Protein AF-A0A1F8NJ86-F1 (afdb_monomer_lite)

Sequence (143 aa):
MQDDPVREYVVRRIAGGIDPKDIVLEVCQRQGLGWQEAEALVAEISHTVVGEVARRRFPLFAFLALGIIIAGLVLIVSFIRVLLAAFVAASTGGTPSGMVEAGGLIGWLLLNLEFLGEVIVGVAMVAGGAVGLHRVMRETLEM

Radius of gyration: 27.58 Å; chains: 1; bounding box: 60×29×70 Å

Foldseek 3Di:
DDPDVLLVVLLVCVLVVHDLQVSLVVCCVPVVDDSVVSSVVSVVSCVVRVVVSVVVVVVVLVVVLVVLLVQLVVLVVVLVVVVVLLVVCLVVVDDPDPPCVPARPNVVCVVVVVSVVSNVSSVVSNVVSVVVVVVSVVVVVVD

pLDDT: mean 70.64, std 10.59, range [42.5, 84.94]

Secondary structure (DSSP, 8-state):
----HHHHHHHHHHHTT--HHHHHHHHHHHH---HHHHHHHHHHHHHHHHHHHHHHHHHHHHHHHHHHHHHHHHHHHHHHHHHHHHHHHHHSS--SSTTSTTTHHHHHHHHTHHHHHHHHHHHHHHHHHHHHHHHHHHHTT--

Structure (mmCIF, N/CA/C/O backbone):
data_AF-A0A1F8NJ86-F1
#
_entry.id   AF-A0A1F8NJ86-F1
#
loop_
_atom_site.group_PDB
_atom_site.id
_atom_site.type_symbol
_atom_site.label_atom_id
_atom_site.label_alt_id
_atom_site.label_comp_id
_atom_site.label_asym_id
_atom_site.label_entity_id
_atom_site.la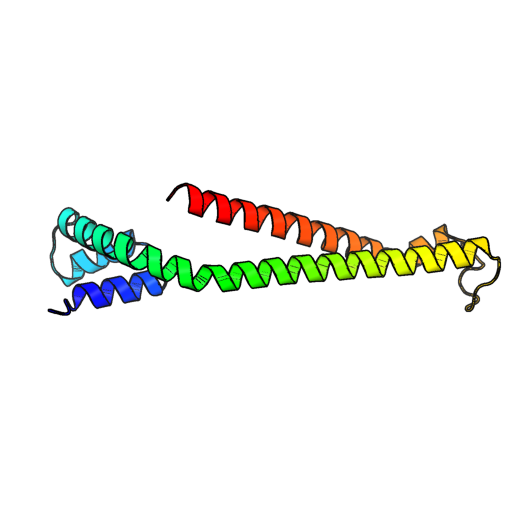bel_seq_id
_atom_site.pdbx_PDB_ins_code
_atom_site.Cartn_x
_atom_site.Cartn_y
_atom_site.Cartn_z
_atom_site.occupancy
_atom_site.B_iso_or_equiv
_atom_site.auth_seq_id
_atom_site.auth_comp_id
_atom_site.auth_asym_id
_atom_site.auth_atom_id
_atom_site.pdbx_PDB_model_num
ATOM 1 N N . MET A 1 1 ? -21.913 -21.590 32.871 1.00 43.78 1 MET A N 1
ATOM 2 C CA . MET A 1 1 ? -21.529 -20.402 32.085 1.00 43.78 1 MET A CA 1
ATOM 3 C C . MET A 1 1 ? -22.823 -19.801 31.594 1.00 43.78 1 MET A C 1
ATOM 5 O O . MET A 1 1 ? -23.513 -20.457 30.834 1.00 43.78 1 MET A O 1
ATOM 9 N N . GLN A 1 2 ? -23.244 -18.684 32.179 1.00 42.50 2 GLN A N 1
ATOM 10 C CA . GLN A 1 2 ? -24.489 -18.019 31.807 1.00 42.50 2 GLN A CA 1
ATOM 11 C C . GLN A 1 2 ? -24.159 -17.135 30.605 1.00 42.50 2 GLN A C 1
ATOM 13 O O . GLN A 1 2 ? -23.463 -16.134 30.752 1.00 42.50 2 GLN A O 1
ATOM 18 N N . ASP A 1 3 ? -24.557 -17.578 29.415 1.00 50.62 3 ASP A N 1
ATOM 19 C CA . ASP A 1 3 ? -24.476 -16.782 28.196 1.00 50.62 3 ASP A CA 1
ATOM 20 C C . ASP A 1 3 ? -25.458 -15.617 28.325 1.00 50.62 3 ASP A C 1
ATOM 22 O O . ASP A 1 3 ? -26.667 -15.773 28.162 1.00 50.62 3 ASP A O 1
ATOM 26 N N . ASP A 1 4 ? -24.937 -14.455 28.711 1.00 73.00 4 ASP A N 1
ATOM 27 C CA . ASP A 1 4 ? -25.708 -13.223 28.771 1.00 73.00 4 ASP A CA 1
ATOM 28 C C . ASP A 1 4 ? -26.046 -12.802 27.322 1.00 73.00 4 ASP A C 1
ATOM 30 O O . ASP A 1 4 ? -25.126 -12.515 26.545 1.00 73.00 4 ASP A O 1
ATOM 34 N N . PRO A 1 5 ? -27.327 -12.787 26.900 1.00 75.44 5 PRO A N 1
ATOM 35 C CA . PRO A 1 5 ? -27.718 -12.461 25.521 1.00 75.44 5 PRO A CA 1
ATOM 36 C C . PRO A 1 5 ? -27.234 -11.069 25.089 1.00 75.44 5 PRO A C 1
ATOM 38 O O . PRO A 1 5 ? -27.035 -10.795 23.902 1.00 75.44 5 PRO A O 1
ATOM 41 N N . VAL A 1 6 ? -26.990 -10.193 26.062 1.00 72.25 6 VAL A N 1
ATOM 42 C CA . VAL A 1 6 ? -26.405 -8.868 25.875 1.00 72.25 6 VAL A CA 1
ATOM 43 C C . VAL A 1 6 ? -24.953 -8.976 25.432 1.00 72.25 6 VAL A C 1
ATOM 45 O O . VAL A 1 6 ? -24.524 -8.276 24.515 1.00 72.25 6 VAL A O 1
ATOM 48 N N . ARG A 1 7 ? -24.195 -9.888 26.043 1.00 75.94 7 ARG A N 1
ATOM 49 C CA . ARG A 1 7 ? -22.789 -10.113 25.722 1.00 75.94 7 ARG A CA 1
ATOM 50 C C . ARG A 1 7 ? -22.630 -10.599 24.291 1.00 75.94 7 ARG A C 1
ATOM 52 O O . ARG A 1 7 ? -21.809 -10.053 23.559 1.00 75.94 7 ARG A O 1
ATOM 59 N N . GLU A 1 8 ? -23.443 -11.562 23.860 1.00 79.69 8 GLU A N 1
ATOM 60 C CA . GLU A 1 8 ? -23.395 -12.062 22.481 1.00 79.69 8 GLU A CA 1
ATOM 61 C C . GLU A 1 8 ? -23.773 -10.970 21.463 1.00 79.69 8 GLU A C 1
ATOM 63 O O . GLU A 1 8 ? -23.157 -10.855 20.399 1.00 79.69 8 GLU A O 1
ATOM 68 N N . TYR A 1 9 ? -24.742 -10.116 21.807 1.00 80.44 9 TYR A N 1
ATOM 69 C CA . TYR A 1 9 ? -25.124 -8.969 20.987 1.00 80.44 9 TYR A CA 1
ATOM 70 C C . TYR A 1 9 ? -23.974 -7.967 20.811 1.00 80.44 9 TYR A C 1
ATOM 72 O O . TYR A 1 9 ? -23.650 -7.593 19.679 1.00 80.44 9 TYR A O 1
ATOM 80 N N . VAL A 1 10 ? -23.328 -7.573 21.912 1.00 78.69 10 VAL A N 1
ATOM 81 C CA . VAL A 1 10 ? -22.186 -6.646 21.903 1.00 78.69 10 VAL A CA 1
ATOM 82 C C . VAL A 1 10 ? -21.017 -7.248 21.118 1.00 78.69 10 VAL A C 1
ATOM 84 O O . VAL A 1 10 ? -20.472 -6.586 20.237 1.00 78.69 10 VAL A O 1
ATOM 87 N N . VAL A 1 11 ? -20.692 -8.529 21.337 1.00 78.75 11 VAL A N 1
ATOM 88 C CA . VAL A 1 11 ? -19.647 -9.253 20.586 1.00 78.75 11 VAL A CA 1
ATOM 89 C C . VAL A 1 11 ? -19.929 -9.219 19.083 1.00 78.75 11 VAL A C 1
ATOM 91 O O . VAL A 1 11 ? -19.040 -8.902 18.292 1.00 78.75 11 VAL A O 1
ATOM 94 N N . ARG A 1 12 ? -21.168 -9.510 18.668 1.00 79.44 12 ARG A N 1
ATOM 95 C CA . ARG A 1 12 ? -21.560 -9.533 17.252 1.00 79.44 12 ARG A CA 1
ATOM 96 C C . ARG A 1 12 ? -21.451 -8.152 16.603 1.00 79.44 12 ARG A C 1
ATOM 98 O O . ARG A 1 12 ? -21.010 -8.050 15.459 1.00 79.44 12 ARG A O 1
ATOM 105 N N . ARG A 1 13 ? -21.823 -7.095 17.327 1.00 79.62 13 ARG A N 1
ATOM 106 C CA . ARG A 1 13 ? -21.734 -5.702 16.859 1.00 79.62 13 ARG A CA 1
ATOM 107 C C . ARG A 1 13 ? -20.284 -5.222 16.736 1.00 79.62 13 ARG A C 1
ATOM 109 O O . ARG A 1 13 ? -19.934 -4.657 15.702 1.00 79.62 13 ARG A O 1
ATOM 116 N N . ILE A 1 14 ? -19.433 -5.536 17.716 1.00 77.69 14 ILE A N 1
ATOM 117 C CA . ILE A 1 14 ? -17.987 -5.252 17.666 1.00 77.69 14 ILE A CA 1
ATOM 118 C C . ILE A 1 14 ? -17.327 -6.021 16.513 1.00 77.69 14 ILE A C 1
ATOM 120 O O . ILE A 1 14 ? -16.569 -5.447 15.733 1.00 77.69 14 ILE A O 1
ATOM 124 N N . ALA A 1 15 ? -17.658 -7.304 16.331 1.00 71.31 15 ALA A N 1
ATOM 125 C CA . ALA A 1 15 ? -17.151 -8.103 15.213 1.00 71.31 15 ALA A CA 1
ATOM 126 C C . ALA A 1 15 ? -17.575 -7.539 13.840 1.00 71.31 15 ALA A C 1
ATOM 128 O O . ALA A 1 15 ? -16.813 -7.624 12.868 1.00 71.31 15 ALA A O 1
ATOM 129 N N . GLY A 1 16 ? -18.762 -6.925 13.780 1.00 74.06 16 GLY A N 1
ATOM 130 C CA . GLY A 1 16 ? -19.290 -6.198 12.624 1.00 74.06 16 GLY A CA 1
ATOM 131 C C . GLY A 1 16 ? -18.593 -4.866 12.322 1.00 74.06 16 GLY A C 1
ATOM 132 O O . GLY A 1 16 ? -18.818 -4.317 11.248 1.00 74.06 16 GLY A O 1
ATOM 133 N N . GLY A 1 17 ? -17.719 -4.373 13.208 1.00 70.69 17 GLY A N 1
ATOM 134 C CA . GLY A 1 17 ? -16.974 -3.124 13.021 1.00 70.69 17 GLY A CA 1
ATOM 135 C C . GLY A 1 17 ? -17.767 -1.857 13.349 1.00 70.69 17 GLY A C 1
ATOM 136 O O . GLY A 1 17 ? -17.445 -0.798 12.822 1.00 70.69 17 GLY A O 1
ATOM 137 N N . ILE A 1 18 ? -18.811 -1.968 14.173 1.00 77.00 18 ILE A N 1
ATOM 138 C CA . ILE A 1 18 ? -19.598 -0.819 14.640 1.00 77.00 18 ILE A CA 1
ATOM 139 C C . ILE A 1 18 ? -18.874 -0.141 15.806 1.00 77.00 18 ILE A C 1
ATOM 141 O O . ILE A 1 18 ? -18.274 -0.824 16.640 1.00 77.00 18 ILE A O 1
ATOM 145 N N . ASP A 1 19 ? -18.923 1.194 15.848 1.00 74.38 19 ASP A N 1
ATOM 146 C CA . ASP A 1 19 ? -18.257 1.986 16.881 1.00 74.38 19 ASP A CA 1
ATOM 147 C C . ASP A 1 19 ? -18.810 1.641 18.280 1.00 74.38 19 ASP A C 1
ATOM 149 O O . ASP A 1 19 ? -20.031 1.558 18.454 1.00 74.38 19 ASP A O 1
ATOM 153 N N . PRO A 1 20 ? -17.949 1.449 19.298 1.00 75.12 20 PRO A N 1
ATOM 154 C CA . PRO A 1 20 ? -18.380 1.129 20.656 1.00 75.12 20 PRO A CA 1
ATOM 155 C C . PRO A 1 20 ? -19.413 2.107 21.226 1.00 75.12 20 PRO A C 1
ATOM 157 O O . PRO A 1 20 ? -20.297 1.682 21.966 1.00 75.12 20 PRO A O 1
ATOM 160 N N . LYS A 1 21 ? -19.357 3.396 20.865 1.00 76.88 21 LYS A N 1
ATOM 161 C CA . LYS A 1 21 ? -20.302 4.412 21.358 1.00 76.88 21 LYS A CA 1
ATOM 162 C C . LYS A 1 21 ? -21.711 4.217 20.807 1.00 76.88 21 LYS A C 1
ATOM 164 O O . LYS A 1 21 ? -22.683 4.401 21.540 1.00 76.88 21 LYS A O 1
ATOM 169 N N . ASP A 1 22 ? -21.822 3.785 19.553 1.00 82.88 22 ASP A N 1
ATOM 170 C CA . ASP A 1 22 ? -23.111 3.446 18.942 1.00 82.88 22 ASP A CA 1
ATOM 171 C C . ASP A 1 22 ? -23.706 2.196 19.604 1.00 82.88 22 ASP A C 1
ATOM 173 O O . ASP A 1 22 ? -24.914 2.109 19.829 1.00 82.88 22 ASP A O 1
ATOM 177 N N . ILE A 1 23 ? -22.849 1.248 19.999 1.00 83.38 23 ILE A N 1
ATOM 178 C CA . ILE A 1 23 ? -23.261 0.046 20.731 1.00 83.38 23 ILE A CA 1
ATOM 179 C C . ILE A 1 23 ? -23.761 0.412 22.137 1.00 83.38 23 ILE A C 1
ATOM 181 O O . ILE A 1 23 ? -24.794 -0.110 22.554 1.00 83.38 23 ILE A O 1
ATOM 185 N N . VAL A 1 24 ? -23.094 1.329 22.852 1.00 84.94 24 VAL A N 1
ATOM 186 C CA . VAL A 1 24 ? -23.543 1.823 24.172 1.00 84.94 24 VAL A CA 1
ATOM 187 C C . VAL A 1 24 ? -24.933 2.447 24.079 1.00 84.94 24 VAL A C 1
ATOM 189 O O . VAL A 1 24 ? -25.812 2.105 24.872 1.00 84.94 24 VAL A O 1
ATOM 192 N N . LEU A 1 25 ? -25.170 3.298 23.076 1.00 84.62 25 LEU A N 1
ATOM 193 C CA . LEU A 1 25 ? -26.477 3.919 22.860 1.00 84.62 25 LEU A CA 1
ATOM 194 C C . LEU A 1 25 ? -27.577 2.871 22.622 1.00 84.62 25 LEU A C 1
ATOM 196 O O . LEU A 1 25 ? -28.655 2.957 23.212 1.00 84.62 25 LEU A O 1
ATOM 200 N N . GLU A 1 26 ? -27.308 1.859 21.797 1.00 83.81 26 GLU A N 1
ATOM 201 C CA . GLU A 1 26 ? -28.261 0.777 21.534 1.00 83.81 26 GLU A CA 1
ATOM 202 C C . GLU A 1 26 ? -28.520 -0.103 22.767 1.00 83.81 26 GLU A C 1
ATOM 204 O O . GLU A 1 26 ? -29.654 -0.535 22.988 1.00 83.81 26 GLU A O 1
ATOM 209 N N . VAL A 1 27 ? -27.494 -0.367 23.582 1.00 82.81 27 VAL A N 1
ATOM 210 C CA . VAL A 1 27 ? -27.627 -1.130 24.834 1.00 82.81 27 VAL A CA 1
ATOM 211 C C . VAL A 1 27 ? -28.456 -0.345 25.853 1.00 82.81 27 VAL A C 1
ATOM 213 O O . VAL A 1 27 ? -29.365 -0.923 26.452 1.00 82.81 27 VAL A O 1
ATOM 216 N N . CYS A 1 28 ? -28.239 0.969 25.977 1.00 83.94 28 CYS A N 1
ATOM 217 C CA . CYS A 1 28 ? -29.096 1.856 26.770 1.00 83.94 28 CYS A CA 1
ATOM 218 C C . CYS A 1 28 ? -30.556 1.803 26.311 1.00 83.94 28 CYS A C 1
ATOM 220 O O . CYS A 1 28 ? -31.454 1.620 27.130 1.00 83.94 28 CYS A O 1
ATOM 222 N N . GLN A 1 29 ? -30.807 1.919 25.004 1.00 82.94 29 GLN A N 1
ATOM 223 C CA . GLN A 1 29 ? -32.169 1.921 24.459 1.00 82.94 29 GLN A CA 1
ATOM 224 C C . GLN A 1 29 ? -32.891 0.580 24.637 1.00 82.94 29 GLN A C 1
ATOM 226 O O . GLN A 1 29 ? -34.101 0.563 24.849 1.00 82.94 29 GLN A O 1
ATOM 231 N N . ARG A 1 30 ? -32.176 -0.547 24.539 1.00 77.31 30 ARG A N 1
ATOM 232 C CA . ARG A 1 30 ? -32.782 -1.887 24.606 1.00 77.31 30 ARG A CA 1
ATOM 233 C C . ARG A 1 30 ? -32.962 -2.418 26.020 1.00 77.31 30 ARG A C 1
ATOM 235 O O . ARG A 1 30 ? -33.910 -3.159 26.251 1.00 77.31 30 ARG A O 1
ATOM 242 N N . GLN A 1 31 ? -32.056 -2.084 26.935 1.00 76.19 31 GLN A N 1
ATOM 243 C CA . GLN A 1 31 ? -32.084 -2.611 28.301 1.00 76.19 31 GLN A CA 1
ATOM 244 C C . GLN A 1 31 ? -32.518 -1.597 29.355 1.00 76.19 31 GLN A C 1
ATOM 246 O O . GLN A 1 31 ? -32.718 -1.976 30.504 1.00 76.19 31 GLN A O 1
ATOM 251 N N . GLY A 1 32 ? -32.663 -0.321 28.991 1.00 75.31 32 GLY A N 1
ATOM 252 C CA . GLY A 1 32 ? -32.986 0.733 29.952 1.00 75.31 32 GLY A CA 1
ATOM 253 C C . GLY A 1 32 ? -31.873 0.985 30.973 1.00 75.31 32 GLY A C 1
ATOM 254 O O . GLY A 1 32 ? -32.136 1.573 32.017 1.00 75.31 32 GLY A O 1
ATOM 255 N N . LEU A 1 33 ? -30.648 0.530 30.687 1.00 77.38 33 LEU A N 1
ATOM 256 C CA . LEU A 1 33 ? -29.474 0.755 31.527 1.00 77.38 33 LEU A CA 1
ATOM 257 C C . LEU A 1 33 ? -29.052 2.223 31.477 1.00 77.38 33 LEU A C 1
ATOM 259 O O . LEU A 1 33 ? -29.156 2.878 30.432 1.00 77.38 33 LEU A O 1
ATOM 263 N N . GLY A 1 34 ? -28.525 2.724 32.595 1.00 81.62 34 GLY A N 1
ATOM 264 C CA . GLY A 1 34 ? -27.893 4.037 32.623 1.00 81.62 34 GLY A CA 1
ATOM 265 C C . GLY A 1 34 ? -26.680 4.069 31.692 1.00 81.62 34 GLY A C 1
ATOM 266 O O . GLY A 1 34 ? -25.979 3.070 31.539 1.00 81.62 34 GLY A O 1
ATOM 267 N N . TRP A 1 35 ? -26.409 5.226 31.081 1.00 80.19 35 TRP A N 1
ATOM 268 C CA . TRP A 1 35 ? -25.282 5.403 30.152 1.00 80.19 35 TRP A CA 1
ATOM 269 C C . TRP A 1 35 ? -23.956 4.867 30.712 1.00 80.19 35 TRP A C 1
ATOM 271 O O . TRP A 1 35 ? -23.239 4.148 30.027 1.00 80.19 35 TRP A O 1
ATOM 281 N N . GLN A 1 36 ? -23.679 5.144 31.987 1.00 81.56 36 GLN A N 1
ATOM 282 C CA . GLN A 1 36 ? -22.459 4.708 32.676 1.00 81.56 36 GLN A CA 1
ATOM 283 C C . GLN A 1 36 ? -22.367 3.185 32.852 1.00 81.56 36 GLN A C 1
ATOM 285 O O . GLN A 1 36 ? -21.281 2.622 32.750 1.00 81.56 36 GLN A O 1
ATOM 290 N N . GLU A 1 37 ? -23.491 2.506 33.086 1.00 80.31 37 GLU A N 1
ATOM 291 C CA . GLU A 1 37 ? -23.533 1.047 33.248 1.00 80.31 37 GLU A CA 1
ATOM 292 C C . GLU A 1 37 ? -23.369 0.342 31.897 1.00 80.31 37 GLU A C 1
ATOM 294 O O . GLU A 1 37 ? -22.624 -0.631 31.785 1.00 80.31 37 GLU A O 1
ATOM 299 N N . ALA A 1 38 ? -24.014 0.866 30.850 1.00 81.38 38 ALA A N 1
ATOM 300 C CA . ALA A 1 38 ? -23.866 0.361 29.488 1.00 81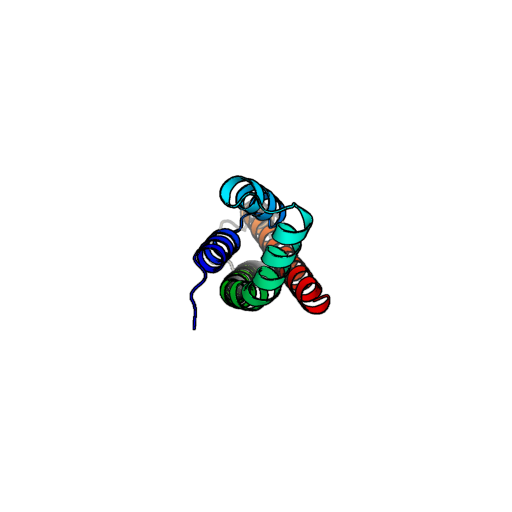.38 38 ALA A CA 1
ATOM 301 C C . ALA A 1 38 ? -22.444 0.580 28.948 1.00 81.38 38 ALA A C 1
ATOM 303 O O . ALA A 1 38 ? -21.884 -0.311 28.310 1.00 81.38 38 ALA A O 1
ATOM 304 N N . GLU A 1 39 ? -21.841 1.735 29.232 1.00 82.88 39 GLU A N 1
ATOM 305 C CA . GLU A 1 39 ? -20.462 2.045 28.857 1.00 82.88 39 GLU A CA 1
ATOM 306 C C . GLU A 1 39 ? -19.464 1.110 29.546 1.00 82.88 39 GLU A C 1
ATOM 308 O O . GLU A 1 39 ? -18.608 0.545 28.868 1.00 82.88 39 GLU A O 1
ATOM 313 N N . ALA A 1 40 ? -19.615 0.861 30.852 1.00 83.25 40 ALA A N 1
ATOM 314 C CA . ALA A 1 40 ? -18.762 -0.077 31.581 1.00 83.25 40 ALA A CA 1
ATOM 315 C C . ALA A 1 40 ? -18.863 -1.508 31.023 1.00 83.25 40 ALA A C 1
ATOM 317 O O . ALA A 1 40 ? -17.841 -2.156 30.793 1.00 83.25 40 ALA A O 1
ATOM 318 N N . LEU A 1 41 ? -20.081 -1.972 30.727 1.00 79.69 41 LEU A N 1
ATOM 319 C CA . LEU A 1 41 ? -20.322 -3.301 30.163 1.00 79.69 41 LEU A CA 1
ATOM 320 C C . LEU A 1 41 ? -19.703 -3.452 28.762 1.00 79.69 41 LEU A C 1
ATOM 322 O O . LEU A 1 41 ? -19.034 -4.442 28.462 1.00 79.69 41 LEU A O 1
ATOM 326 N N . VAL A 1 42 ? -19.906 -2.462 27.887 1.00 80.88 42 VAL A N 1
ATOM 327 C CA . VAL A 1 42 ? -19.341 -2.470 26.529 1.00 80.88 42 VAL A CA 1
ATOM 328 C C . VAL A 1 42 ? -17.816 -2.326 26.575 1.00 80.88 42 VAL A C 1
ATOM 330 O O . VAL A 1 42 ? -17.128 -2.990 25.799 1.00 80.88 42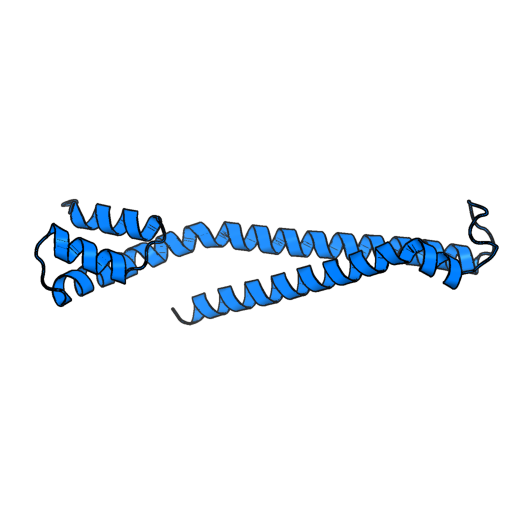 VAL A O 1
ATOM 333 N N . ALA A 1 43 ? -17.264 -1.538 27.501 1.00 79.56 43 ALA A N 1
ATOM 334 C CA . ALA A 1 43 ? -15.822 -1.407 27.705 1.00 79.56 43 ALA A CA 1
ATOM 335 C C . ALA A 1 43 ? -15.184 -2.734 28.154 1.00 79.56 43 ALA A C 1
ATOM 337 O O . ALA A 1 43 ? -14.182 -3.157 27.581 1.00 79.56 43 ALA A O 1
ATOM 338 N N . GLU A 1 44 ? -15.794 -3.449 29.100 1.00 80.19 44 GLU A N 1
ATOM 339 C CA . GLU A 1 44 ? -15.313 -4.756 29.568 1.00 80.19 44 GLU A CA 1
ATOM 340 C C . GLU A 1 44 ? -15.333 -5.819 28.452 1.00 80.19 44 GLU A C 1
ATOM 342 O O . GLU A 1 44 ? -14.356 -6.546 28.220 1.00 80.19 44 GLU A O 1
ATOM 347 N N . ILE A 1 45 ? -16.437 -5.884 27.702 1.00 75.88 45 ILE A N 1
ATOM 348 C CA . ILE A 1 45 ? -16.593 -6.834 26.596 1.00 75.88 45 ILE A CA 1
ATOM 349 C C . ILE A 1 45 ? -15.655 -6.476 25.441 1.00 75.88 45 ILE A C 1
ATOM 351 O O . ILE A 1 45 ? -15.027 -7.367 24.869 1.00 75.88 45 ILE A O 1
ATOM 355 N N . SER A 1 46 ? -15.516 -5.193 25.106 1.00 67.88 46 SER A N 1
ATOM 356 C CA . SER A 1 46 ? -14.613 -4.749 24.044 1.00 67.88 46 SER A CA 1
ATOM 357 C C . SER A 1 46 ? -13.156 -5.041 24.386 1.00 67.88 46 SER A C 1
ATOM 359 O O . SER A 1 46 ? -12.468 -5.600 23.544 1.00 67.88 46 SER A O 1
ATOM 361 N N . HIS A 1 47 ? -12.696 -4.823 25.620 1.00 68.75 47 HIS A N 1
ATOM 362 C CA . HIS A 1 47 ? -11.335 -5.203 26.014 1.00 68.75 47 HIS A CA 1
ATOM 363 C C . HIS A 1 47 ? -11.057 -6.701 25.822 1.00 68.75 47 HIS A C 1
ATOM 365 O O . HIS A 1 47 ? -9.975 -7.089 25.385 1.00 68.75 47 HIS A O 1
ATOM 371 N N . THR A 1 48 ? -12.054 -7.544 26.098 1.00 68.81 48 THR A N 1
ATOM 372 C CA . THR A 1 48 ? -11.935 -9.000 25.950 1.00 68.81 48 THR A CA 1
ATOM 373 C C . THR A 1 48 ? -11.973 -9.435 24.478 1.00 68.81 48 THR A C 1
ATOM 375 O O . THR A 1 48 ? -11.231 -10.322 24.065 1.00 68.81 48 THR A O 1
ATOM 378 N N . VAL A 1 49 ? -12.829 -8.810 23.665 1.00 63.78 49 VAL A N 1
ATOM 379 C CA . VAL A 1 49 ? -13.125 -9.229 22.283 1.00 63.78 49 VAL A CA 1
ATOM 380 C C . VAL A 1 49 ? -12.208 -8.561 21.258 1.00 63.78 49 VAL A C 1
ATOM 382 O O . VAL A 1 49 ? -11.833 -9.191 20.271 1.00 63.78 49 VAL A O 1
ATOM 385 N N . VAL A 1 50 ? -11.807 -7.306 21.470 1.00 56.06 50 VAL A N 1
ATOM 386 C CA . VAL A 1 50 ? -10.930 -6.550 20.559 1.00 56.06 50 VAL A CA 1
ATOM 387 C C . VAL A 1 50 ? -9.568 -7.234 20.440 1.00 56.06 50 VAL A C 1
ATOM 389 O O . VAL A 1 50 ? -9.054 -7.344 19.328 1.00 56.06 50 VAL A O 1
ATOM 392 N N . GLY A 1 51 ? -9.044 -7.817 21.526 1.00 54.81 51 GLY A N 1
ATOM 393 C CA . GLY A 1 51 ? -7.824 -8.632 21.487 1.00 54.81 51 GLY A CA 1
ATOM 394 C C . GLY A 1 51 ? -7.934 -9.878 20.593 1.00 54.81 51 GLY A C 1
ATOM 395 O O . GLY A 1 51 ? -6.957 -10.278 19.962 1.00 54.81 51 GLY A O 1
ATOM 396 N N . GLU A 1 52 ? -9.125 -10.465 20.465 1.00 53.81 52 GLU A N 1
ATOM 397 C CA . GLU A 1 52 ? -9.387 -11.646 19.628 1.00 53.81 52 GLU A CA 1
ATOM 398 C C . GLU A 1 52 ? -9.753 -11.286 18.177 1.00 53.81 52 GLU A C 1
ATOM 400 O O . GLU A 1 52 ? -9.342 -11.967 17.231 1.00 53.81 52 GLU A O 1
ATOM 405 N N . VAL A 1 53 ? -10.476 -10.180 17.976 1.00 51.75 53 VAL A N 1
ATOM 406 C CA . VAL A 1 53 ? -10.892 -9.685 16.655 1.00 51.75 53 VAL A CA 1
ATOM 407 C C . VAL A 1 53 ? -9.730 -9.015 15.915 1.00 51.75 53 VAL A C 1
ATOM 409 O O . VAL A 1 53 ? -9.545 -9.277 14.721 1.00 51.75 53 VAL A O 1
ATOM 412 N N . ALA A 1 54 ? -8.895 -8.229 16.605 1.00 50.78 54 ALA A N 1
ATOM 413 C CA . ALA A 1 54 ? -7.683 -7.643 16.026 1.00 50.78 54 ALA A CA 1
ATOM 414 C C . ALA A 1 54 ? -6.724 -8.737 15.529 1.00 50.78 54 ALA A C 1
ATOM 416 O O . ALA A 1 54 ? -6.180 -8.647 14.426 1.00 50.78 54 ALA A O 1
ATOM 417 N N . ARG A 1 55 ? -6.614 -9.844 16.275 1.00 48.88 55 ARG A N 1
ATOM 418 C CA . ARG A 1 55 ? -5.751 -10.985 15.936 1.00 48.88 55 ARG A CA 1
ATOM 419 C C . ARG A 1 55 ? -6.177 -11.725 14.667 1.00 48.88 55 ARG A C 1
ATOM 421 O O . ARG A 1 55 ? -5.327 -12.276 13.974 1.00 48.88 55 ARG A O 1
ATOM 428 N N . ARG A 1 56 ? -7.475 -11.732 14.338 1.00 53.12 56 ARG A N 1
ATOM 429 C CA . ARG A 1 56 ? -8.003 -12.413 13.140 1.00 53.12 56 ARG A CA 1
ATOM 430 C C . ARG A 1 56 ? -7.912 -11.585 11.859 1.00 53.12 56 ARG A C 1
ATOM 432 O O . ARG A 1 56 ? -7.789 -12.179 10.791 1.00 53.12 56 ARG A O 1
ATOM 439 N N . ARG A 1 57 ? -7.952 -10.248 11.930 1.00 51.78 57 ARG A N 1
ATOM 440 C CA . ARG A 1 57 ? -7.816 -9.385 10.734 1.00 51.78 57 ARG A CA 1
ATOM 441 C C . ARG A 1 57 ? -6.361 -9.056 10.381 1.00 51.78 57 ARG A C 1
ATOM 443 O O . ARG A 1 57 ? -6.065 -8.843 9.208 1.00 51.78 57 ARG A O 1
ATOM 450 N N . PHE A 1 58 ? -5.451 -9.103 11.354 1.00 54.06 58 PHE A N 1
ATOM 451 C CA . PHE A 1 58 ? -4.012 -8.878 11.169 1.00 54.06 58 PHE A CA 1
ATOM 452 C C . PHE A 1 58 ? -3.331 -9.693 10.049 1.00 54.06 58 PHE A C 1
ATOM 454 O O . PHE A 1 58 ? -2.593 -9.098 9.260 1.00 54.06 58 PHE A O 1
ATOM 461 N N . PRO A 1 59 ? -3.556 -11.019 9.908 1.00 57.34 59 PRO A N 1
ATOM 462 C CA . PRO A 1 59 ? -2.845 -11.799 8.898 1.00 57.34 59 PRO A CA 1
ATOM 463 C C . PRO A 1 59 ? -3.230 -11.399 7.470 1.00 57.34 59 PRO A C 1
ATOM 465 O O . PRO A 1 59 ? -2.364 -11.364 6.604 1.00 57.34 59 PRO A O 1
ATOM 468 N N . LEU A 1 60 ? -4.490 -11.034 7.209 1.00 66.06 60 LEU A N 1
ATOM 469 C CA . LEU A 1 60 ? -4.931 -10.652 5.861 1.00 66.06 60 LEU A CA 1
ATOM 470 C C . LEU A 1 60 ? -4.290 -9.342 5.393 1.00 66.06 60 LEU A C 1
ATOM 472 O O . LEU A 1 60 ? -3.824 -9.269 4.258 1.00 66.06 60 LEU A O 1
ATOM 476 N N . PHE A 1 61 ? -4.204 -8.334 6.266 1.00 64.19 61 PHE A N 1
ATOM 477 C CA . PHE A 1 61 ? -3.512 -7.084 5.939 1.00 64.19 61 PHE A CA 1
ATOM 478 C C . PHE A 1 61 ? -2.007 -7.295 5.746 1.00 64.19 61 PHE A C 1
ATOM 480 O O . PHE A 1 61 ? -1.429 -6.717 4.827 1.00 64.19 61 PHE A O 1
ATOM 487 N N . ALA A 1 62 ? -1.384 -8.168 6.544 1.00 69.19 62 ALA A N 1
ATOM 488 C CA . ALA A 1 62 ? 0.025 -8.518 6.385 1.00 69.19 62 ALA A CA 1
ATOM 489 C C . ALA A 1 62 ? 0.301 -9.241 5.053 1.00 69.19 62 ALA A C 1
ATOM 491 O O . ALA A 1 62 ? 1.241 -8.882 4.346 1.00 69.19 62 ALA A O 1
ATOM 492 N N . PHE A 1 63 ? -0.538 -10.210 4.667 1.00 75.38 63 PHE A N 1
ATOM 493 C CA . PHE A 1 63 ? -0.427 -10.893 3.373 1.00 75.38 63 PHE A CA 1
ATOM 494 C C . PHE A 1 63 ? -0.662 -9.948 2.193 1.00 75.38 63 PHE A C 1
ATOM 496 O O . PHE A 1 63 ? 0.055 -10.029 1.198 1.00 75.38 63 PHE A O 1
ATOM 503 N N . LEU A 1 64 ? -1.626 -9.032 2.306 1.00 74.44 64 LEU A N 1
ATOM 504 C CA . LEU A 1 64 ? -1.897 -8.043 1.266 1.00 74.44 64 LEU A CA 1
ATOM 505 C C . LEU A 1 64 ? -0.718 -7.074 1.100 1.00 74.44 64 LEU A C 1
ATOM 507 O O . LEU A 1 64 ? -0.277 -6.835 -0.022 1.00 74.44 64 LEU A O 1
ATOM 511 N N . ALA A 1 65 ? -0.161 -6.573 2.206 1.00 70.19 65 ALA A N 1
ATOM 512 C CA . ALA A 1 65 ? 1.021 -5.714 2.186 1.00 70.19 65 ALA A CA 1
ATOM 513 C C . ALA A 1 65 ? 2.238 -6.439 1.591 1.00 70.19 65 ALA A C 1
ATOM 515 O O . ALA A 1 65 ? 2.920 -5.891 0.726 1.00 70.19 65 ALA A O 1
ATOM 516 N N . LEU A 1 66 ? 2.473 -7.693 1.991 1.00 78.81 66 LEU A N 1
ATOM 517 C CA . LEU A 1 66 ? 3.540 -8.521 1.432 1.00 78.81 66 LEU A CA 1
ATOM 518 C C . LEU A 1 66 ? 3.353 -8.736 -0.078 1.00 78.81 66 LEU A C 1
ATOM 520 O O . LEU A 1 66 ? 4.308 -8.597 -0.839 1.00 78.81 66 LEU A O 1
ATOM 524 N N . GLY A 1 67 ? 2.125 -9.016 -0.521 1.00 79.25 67 GLY A N 1
ATOM 525 C CA . GLY A 1 67 ? 1.790 -9.164 -1.937 1.00 79.25 67 GLY A CA 1
ATOM 526 C C . GLY A 1 67 ? 2.063 -7.895 -2.747 1.00 79.25 67 GLY A C 1
ATOM 527 O O . GLY A 1 67 ? 2.667 -7.975 -3.814 1.00 79.25 67 GLY A O 1
ATOM 528 N N . ILE A 1 68 ? 1.693 -6.723 -2.221 1.00 77.88 68 ILE A N 1
ATOM 529 C CA . ILE A 1 68 ? 1.952 -5.422 -2.861 1.00 77.88 68 ILE A CA 1
ATOM 530 C C . ILE A 1 68 ? 3.460 -5.146 -2.959 1.00 77.88 68 ILE A C 1
ATOM 532 O O . ILE A 1 68 ? 3.936 -4.703 -4.003 1.00 77.88 68 ILE A O 1
ATOM 536 N N . ILE A 1 69 ? 4.228 -5.448 -1.907 1.00 74.56 69 ILE A N 1
ATOM 537 C CA . ILE A 1 69 ? 5.689 -5.277 -1.904 1.00 74.56 69 ILE A CA 1
ATOM 538 C C . ILE A 1 69 ? 6.348 -6.189 -2.947 1.00 74.56 69 ILE A C 1
ATOM 540 O O . ILE A 1 69 ? 7.185 -5.728 -3.723 1.00 74.56 69 ILE A O 1
ATOM 544 N N . ILE A 1 70 ? 5.961 -7.468 -2.996 1.00 84.62 70 ILE A N 1
ATOM 545 C CA . ILE A 1 70 ? 6.493 -8.427 -3.975 1.00 84.62 70 ILE A CA 1
ATOM 546 C C . ILE A 1 70 ? 6.141 -7.986 -5.398 1.00 84.62 70 ILE A C 1
ATOM 548 O O . ILE A 1 70 ? 7.015 -7.987 -6.265 1.00 84.62 70 ILE A O 1
ATOM 552 N N . ALA A 1 71 ? 4.896 -7.567 -5.638 1.00 77.56 71 ALA A N 1
ATOM 553 C CA . ALA A 1 71 ? 4.475 -7.051 -6.935 1.00 77.56 71 ALA A CA 1
ATOM 554 C C . ALA A 1 71 ? 5.332 -5.846 -7.357 1.00 77.56 71 ALA A C 1
ATOM 556 O O . ALA A 1 71 ? 5.895 -5.855 -8.450 1.00 77.56 71 ALA A O 1
ATOM 557 N N . GLY A 1 72 ? 5.527 -4.864 -6.470 1.00 73.62 72 GLY A N 1
ATOM 558 C CA . GLY A 1 72 ? 6.394 -3.712 -6.734 1.00 73.62 72 GLY A CA 1
ATOM 559 C C . GLY A 1 72 ? 7.835 -4.111 -7.077 1.00 73.62 72 GLY A C 1
ATOM 560 O O . GLY A 1 72 ? 8.414 -3.581 -8.025 1.00 73.62 72 GLY A O 1
ATOM 561 N N . LEU A 1 73 ? 8.401 -5.099 -6.375 1.00 82.44 73 LEU A N 1
ATOM 562 C CA . LEU A 1 73 ? 9.745 -5.611 -6.656 1.00 82.44 73 LEU A CA 1
ATOM 563 C C . LEU A 1 73 ? 9.844 -6.240 -8.058 1.00 82.44 73 LEU A C 1
ATOM 565 O O . LEU A 1 73 ? 10.822 -6.016 -8.771 1.00 82.44 73 LEU A O 1
ATOM 569 N N . VAL A 1 74 ? 8.828 -7.004 -8.471 1.00 83.94 74 VAL A N 1
ATOM 570 C CA . VAL A 1 74 ? 8.770 -7.633 -9.801 1.00 83.94 74 VAL A CA 1
ATOM 571 C C . VAL A 1 74 ? 8.709 -6.585 -10.915 1.00 83.94 74 VAL A C 1
ATOM 573 O O . VAL A 1 74 ? 9.398 -6.747 -11.928 1.00 83.94 74 VAL A O 1
ATOM 576 N N . LEU A 1 75 ? 7.951 -5.497 -10.726 1.00 75.25 75 LEU A N 1
ATOM 577 C CA . LEU A 1 75 ? 7.934 -4.380 -11.678 1.00 75.25 75 LEU A CA 1
ATOM 578 C C . LEU A 1 75 ? 9.325 -3.741 -11.805 1.00 75.25 75 LEU A C 1
ATOM 580 O O . LEU A 1 75 ? 9.827 -3.571 -12.915 1.00 75.25 75 LEU A O 1
ATOM 584 N N . ILE A 1 76 ? 9.996 -3.469 -10.681 1.00 76.38 76 ILE A N 1
ATOM 585 C CA . ILE A 1 76 ? 11.344 -2.875 -10.677 1.00 76.38 76 ILE A CA 1
ATOM 586 C C . ILE A 1 76 ? 12.352 -3.785 -11.399 1.00 76.38 76 ILE A C 1
ATOM 588 O O . ILE A 1 76 ? 13.131 -3.315 -12.228 1.00 76.38 76 ILE A O 1
ATOM 592 N N . VAL A 1 77 ? 12.334 -5.094 -11.131 1.00 84.25 77 VAL A N 1
ATOM 593 C CA . VAL A 1 77 ? 13.231 -6.060 -11.793 1.00 84.25 77 VAL A CA 1
ATOM 594 C C . VAL A 1 77 ? 12.962 -6.138 -13.297 1.00 84.25 77 VAL A C 1
ATOM 596 O O . VAL A 1 77 ? 13.909 -6.215 -14.086 1.00 84.25 77 VAL A O 1
ATOM 599 N N . SER A 1 78 ? 11.692 -6.102 -13.706 1.00 76.69 78 SER A N 1
ATOM 600 C CA . SER A 1 78 ? 11.312 -6.109 -15.122 1.00 76.69 78 SER A CA 1
ATOM 601 C C . SER A 1 78 ? 11.843 -4.868 -15.838 1.00 76.69 78 SER A C 1
ATOM 603 O O . SER A 1 78 ? 12.499 -5.000 -16.872 1.00 76.69 78 SER A O 1
ATOM 605 N N . PHE A 1 79 ? 11.683 -3.688 -15.232 1.00 76.31 79 PHE A N 1
ATOM 606 C CA . PHE A 1 79 ? 12.244 -2.441 -15.748 1.00 76.31 79 PHE A CA 1
ATOM 607 C C . PHE A 1 79 ? 13.772 -2.506 -15.890 1.00 76.31 79 PHE A C 1
ATOM 609 O O . PHE A 1 79 ? 14.316 -2.175 -16.943 1.00 76.31 79 PHE A O 1
ATOM 616 N N . ILE A 1 80 ? 14.475 -2.998 -14.864 1.00 80.75 80 ILE A N 1
ATOM 617 C CA . ILE A 1 80 ? 15.939 -3.139 -14.885 1.00 80.75 80 ILE A CA 1
ATOM 618 C C . ILE A 1 80 ? 16.395 -4.048 -16.032 1.00 80.75 80 ILE A C 1
ATOM 620 O O . ILE A 1 80 ? 17.362 -3.720 -16.720 1.00 80.75 80 ILE A O 1
ATOM 624 N N . ARG A 1 81 ? 15.711 -5.175 -16.275 1.00 80.50 81 ARG A N 1
ATOM 625 C CA . ARG A 1 81 ? 16.048 -6.065 -17.400 1.00 80.50 81 ARG A CA 1
ATOM 626 C C . ARG A 1 81 ? 15.878 -5.386 -18.750 1.00 80.50 81 ARG A C 1
ATOM 628 O O . ARG A 1 81 ? 16.742 -5.536 -19.609 1.00 80.50 81 ARG A O 1
ATOM 635 N N . VAL A 1 82 ? 14.775 -4.668 -18.928 1.00 74.19 82 VAL A N 1
ATOM 636 C CA . VAL A 1 82 ? 14.463 -3.942 -20.163 1.00 74.19 82 VAL A CA 1
ATOM 637 C C . VAL A 1 82 ? 15.514 -2.851 -20.415 1.00 74.19 82 VAL A C 1
ATOM 639 O O . VAL A 1 82 ? 16.052 -2.757 -21.518 1.00 74.19 82 VAL A O 1
ATOM 642 N N . LEU A 1 83 ? 15.912 -2.121 -19.368 1.00 74.06 83 LEU A N 1
ATOM 643 C CA . LEU A 1 83 ? 16.981 -1.121 -19.418 1.00 74.06 83 LEU A CA 1
ATOM 644 C C . LEU A 1 83 ? 18.351 -1.735 -19.759 1.00 74.06 83 LEU A C 1
ATOM 646 O O . LEU A 1 83 ? 19.069 -1.216 -20.611 1.00 74.06 83 LEU A O 1
ATOM 650 N N . LEU A 1 84 ? 18.716 -2.854 -19.123 1.00 79.50 84 LEU A N 1
ATOM 651 C CA . LEU A 1 84 ? 19.966 -3.577 -19.392 1.00 79.50 84 LEU A CA 1
ATOM 652 C C . LEU A 1 84 ? 20.021 -4.101 -20.827 1.00 79.50 84 LEU A C 1
ATOM 654 O O . LEU A 1 84 ? 21.051 -3.963 -21.482 1.00 79.50 84 LEU A O 1
ATOM 658 N N . ALA A 1 85 ? 18.924 -4.672 -21.327 1.00 73.12 85 ALA A N 1
ATOM 659 C CA . ALA A 1 85 ? 18.836 -5.141 -22.705 1.00 73.12 85 ALA A CA 1
ATOM 660 C C . ALA A 1 85 ? 19.043 -3.989 -23.699 1.00 73.12 85 ALA A C 1
ATOM 662 O O . ALA A 1 85 ? 19.819 -4.133 -24.641 1.00 73.12 85 ALA A O 1
ATOM 663 N N . ALA A 1 86 ? 18.421 -2.832 -23.451 1.00 68.56 86 ALA A N 1
ATOM 664 C CA . ALA A 1 86 ? 18.602 -1.633 -24.266 1.00 68.56 86 ALA A CA 1
ATOM 665 C C . ALA A 1 86 ? 20.037 -1.086 -24.207 1.00 68.56 86 ALA A C 1
ATOM 667 O O . ALA A 1 86 ? 20.594 -0.692 -25.230 1.00 68.56 86 ALA A O 1
ATOM 668 N N . PHE A 1 87 ? 20.661 -1.102 -23.028 1.00 71.81 87 PHE A N 1
ATOM 669 C CA . PHE A 1 87 ? 22.039 -0.649 -22.845 1.00 71.81 87 PHE A CA 1
ATOM 670 C C . PHE A 1 87 ? 23.056 -1.557 -23.550 1.00 71.81 87 PHE A C 1
ATOM 672 O O . PHE A 1 87 ? 23.959 -1.064 -24.222 1.00 71.81 87 PHE A O 1
ATOM 679 N N . VAL A 1 88 ? 22.899 -2.880 -23.434 1.00 74.94 88 VAL A N 1
ATOM 680 C CA . VAL A 1 88 ? 23.754 -3.863 -24.121 1.00 74.94 88 VAL A CA 1
ATOM 681 C C . VAL A 1 88 ? 23.587 -3.755 -25.635 1.00 74.94 88 VAL A C 1
ATOM 683 O O . VAL A 1 88 ? 24.574 -3.673 -26.355 1.00 74.94 88 VAL A O 1
ATOM 686 N N . ALA A 1 89 ? 22.348 -3.667 -26.116 1.00 66.75 89 ALA A N 1
ATOM 687 C CA . ALA A 1 89 ? 22.044 -3.435 -27.525 1.00 66.75 89 ALA A CA 1
ATOM 688 C C . ALA A 1 89 ? 22.715 -2.164 -28.080 1.00 66.75 89 ALA A C 1
ATOM 690 O O . ALA A 1 89 ? 23.258 -2.176 -29.186 1.00 66.75 89 ALA A O 1
ATOM 691 N N . ALA A 1 90 ? 22.713 -1.078 -27.303 1.00 65.81 90 ALA A N 1
ATOM 692 C CA . ALA A 1 90 ? 23.376 0.168 -27.669 1.00 65.81 90 ALA A CA 1
ATOM 693 C C . ALA A 1 90 ? 24.913 0.059 -27.653 1.00 65.81 90 ALA A C 1
ATOM 695 O O . ALA A 1 90 ? 25.571 0.722 -28.453 1.00 65.81 90 ALA A O 1
ATOM 696 N N . SER A 1 91 ? 25.497 -0.764 -26.773 1.00 69.38 91 SER A N 1
ATOM 697 C CA . SER A 1 91 ? 26.954 -0.897 -26.634 1.00 69.38 91 SER A CA 1
ATOM 698 C C . SER A 1 91 ? 27.588 -1.884 -27.617 1.00 69.38 91 SER A C 1
ATOM 700 O O . SER A 1 91 ? 28.759 -1.726 -27.956 1.00 69.38 91 SER A O 1
ATOM 702 N N . THR A 1 92 ? 26.836 -2.869 -28.118 1.00 67.44 92 THR A N 1
ATOM 703 C CA . THR A 1 92 ? 27.351 -3.875 -29.064 1.00 67.44 92 THR A CA 1
ATOM 704 C C . THR A 1 92 ? 27.136 -3.524 -30.537 1.00 67.44 92 THR A C 1
ATOM 706 O O . THR A 1 92 ? 27.563 -4.286 -31.399 1.00 67.44 92 THR A O 1
ATOM 709 N N . GLY A 1 93 ? 26.467 -2.408 -30.855 1.00 57.69 93 GLY A N 1
ATOM 710 C CA . GLY A 1 93 ? 26.197 -1.980 -32.240 1.00 57.69 93 GLY A CA 1
ATOM 711 C C . GLY A 1 93 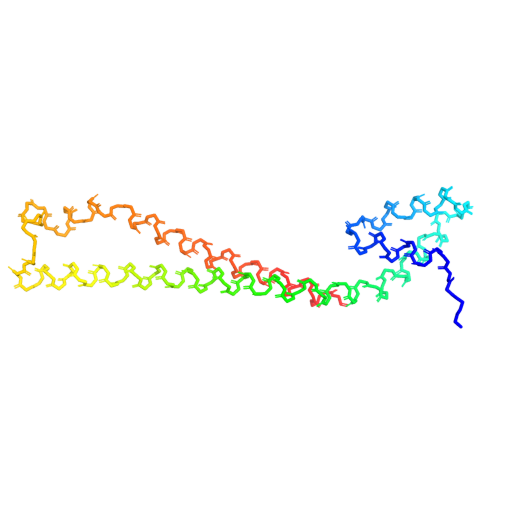? 25.312 -2.939 -33.053 1.00 57.69 93 GLY A C 1
ATOM 712 O O . GLY A 1 93 ? 25.100 -2.725 -34.242 1.00 57.69 93 GLY A O 1
ATOM 713 N N . GLY A 1 94 ? 24.795 -3.996 -32.425 1.00 56.00 94 GLY A N 1
ATOM 714 C CA . GLY A 1 94 ? 23.915 -4.990 -33.022 1.00 56.00 94 GLY A CA 1
ATOM 715 C C . GLY A 1 94 ? 22.584 -4.992 -32.290 1.00 56.00 94 GLY A C 1
ATOM 716 O O . GLY A 1 94 ? 22.540 -5.248 -31.087 1.00 56.00 94 GLY A O 1
ATOM 717 N N . THR A 1 95 ? 21.498 -4.726 -33.014 1.00 54.09 95 THR A N 1
ATOM 718 C CA . THR A 1 95 ? 20.136 -4.898 -32.498 1.00 54.09 95 THR A CA 1
ATOM 719 C C . THR A 1 95 ? 19.397 -5.998 -33.266 1.00 54.09 95 THR A C 1
ATOM 721 O O . THR A 1 95 ? 19.473 -6.037 -34.493 1.00 54.09 95 THR A O 1
ATOM 724 N N . PRO A 1 96 ? 18.630 -6.869 -32.581 1.00 53.78 96 PRO A N 1
ATOM 725 C CA . PRO A 1 96 ? 17.712 -7.831 -33.206 1.00 53.78 96 PRO A CA 1
ATOM 726 C C . PRO A 1 96 ? 16.436 -7.224 -33.821 1.00 53.78 96 PRO A C 1
ATOM 728 O O . PRO A 1 96 ? 15.525 -7.964 -34.179 1.00 53.78 96 PRO A O 1
ATOM 731 N N . SER A 1 97 ? 16.312 -5.902 -33.936 1.00 52.25 97 SER A N 1
ATOM 732 C CA . SER A 1 97 ? 15.106 -5.269 -34.482 1.00 52.25 97 SER A CA 1
ATOM 733 C C . SER A 1 97 ? 15.407 -3.830 -34.893 1.00 52.25 97 SER A C 1
ATOM 735 O O . SER A 1 97 ? 15.614 -2.973 -34.033 1.00 52.25 97 SER A O 1
ATOM 737 N N . GLY A 1 98 ? 15.422 -3.570 -36.202 1.00 47.59 98 GLY A N 1
ATOM 738 C CA . GLY A 1 98 ? 15.826 -2.311 -36.847 1.00 47.59 98 GLY A CA 1
ATOM 739 C C . GLY A 1 98 ? 14.932 -1.084 -36.609 1.00 47.59 98 GLY A C 1
ATOM 740 O O . GLY A 1 98 ? 14.727 -0.302 -37.525 1.00 47.59 98 GLY A O 1
ATOM 741 N N . MET A 1 99 ? 14.384 -0.889 -35.406 1.00 49.06 99 MET A N 1
ATOM 742 C CA . MET A 1 99 ? 13.584 0.297 -35.048 1.00 49.06 99 MET A CA 1
ATOM 743 C C . MET A 1 99 ? 14.292 1.253 -34.069 1.00 49.06 99 MET A C 1
ATOM 745 O O . MET A 1 99 ? 13.752 2.308 -33.753 1.00 49.06 99 MET A O 1
ATOM 749 N N . VAL A 1 100 ? 15.510 0.931 -33.614 1.00 51.72 100 VAL A N 1
ATOM 750 C CA . VAL A 1 100 ? 16.307 1.782 -32.697 1.00 51.72 100 VAL A CA 1
ATOM 751 C C . VAL A 1 100 ? 17.281 2.712 -33.452 1.00 51.72 100 VAL A C 1
ATOM 753 O O . VAL A 1 100 ? 17.847 3.637 -32.870 1.00 51.72 100 VAL A O 1
ATOM 756 N N . GLU A 1 101 ? 17.445 2.530 -34.766 1.00 53.47 101 GLU A N 1
ATOM 757 C CA . GLU A 1 101 ? 18.510 3.177 -35.551 1.00 53.47 101 GLU A CA 1
ATOM 758 C C . GLU A 1 101 ? 18.344 4.692 -35.776 1.00 53.47 101 GLU A C 1
ATOM 760 O O . GLU A 1 101 ? 19.327 5.358 -36.085 1.00 53.47 101 GLU A O 1
ATOM 765 N N . ALA A 1 102 ? 17.162 5.285 -35.560 1.00 51.78 102 ALA A N 1
ATOM 766 C CA . ALA A 1 102 ? 16.960 6.724 -35.793 1.00 51.78 102 ALA A CA 1
ATOM 767 C C . ALA A 1 102 ? 17.102 7.615 -34.539 1.00 51.78 102 ALA A C 1
ATOM 769 O O . ALA A 1 102 ? 17.245 8.828 -34.674 1.00 51.78 102 ALA A O 1
ATOM 770 N N . GLY A 1 103 ? 17.057 7.052 -33.323 1.00 54.53 103 GLY A N 1
ATOM 771 C CA . GLY A 1 103 ? 16.953 7.847 -32.085 1.00 54.53 103 GLY A CA 1
ATOM 772 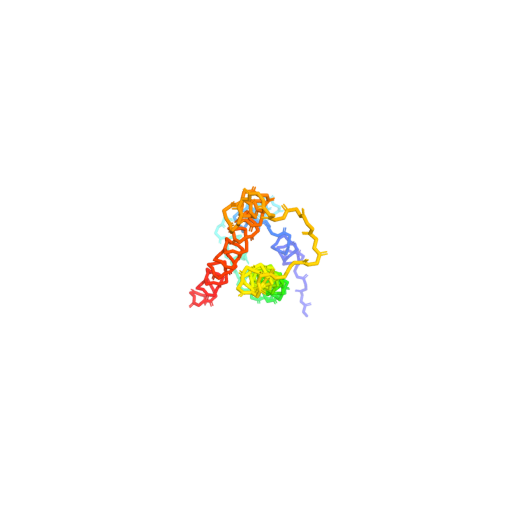C C . GLY A 1 103 ? 17.873 7.447 -30.928 1.00 54.53 103 GLY A C 1
ATOM 773 O O . GLY A 1 103 ? 17.907 8.152 -29.917 1.00 54.53 103 GLY A O 1
ATOM 774 N N . GLY A 1 104 ? 18.618 6.341 -31.034 1.00 66.06 104 GLY A N 1
ATOM 775 C CA . GLY A 1 104 ? 19.496 5.861 -29.959 1.00 66.06 104 GLY A CA 1
ATOM 776 C C . GLY A 1 104 ? 18.759 5.616 -28.632 1.00 66.06 104 GLY A C 1
ATOM 777 O O . GLY A 1 104 ? 17.550 5.377 -28.608 1.00 66.06 104 GLY A O 1
ATOM 778 N N . LEU A 1 105 ? 19.479 5.712 -27.505 1.00 60.75 105 LEU A N 1
ATOM 779 C CA . LEU A 1 105 ? 18.915 5.551 -26.153 1.00 60.75 105 LEU A CA 1
ATOM 780 C C . LEU A 1 105 ? 17.733 6.507 -25.901 1.00 60.75 105 LEU A C 1
ATOM 782 O O . LEU A 1 105 ? 16.782 6.144 -25.219 1.00 60.75 105 LEU A O 1
ATOM 786 N N . ILE A 1 106 ? 17.780 7.709 -26.485 1.00 63.16 106 ILE A N 1
ATOM 787 C CA . ILE A 1 106 ? 16.762 8.758 -26.335 1.00 63.16 106 ILE A CA 1
ATOM 788 C C . ILE A 1 106 ? 15.470 8.383 -27.078 1.00 63.16 106 ILE A C 1
ATOM 790 O O . ILE A 1 106 ? 14.383 8.516 -26.520 1.00 63.16 106 ILE A O 1
ATOM 794 N N . GLY A 1 107 ? 15.569 7.862 -28.305 1.00 65.38 107 GLY A N 1
ATOM 795 C CA . GLY A 1 107 ? 14.416 7.373 -29.071 1.00 65.38 107 GLY A CA 1
ATOM 796 C C . GLY A 1 107 ? 13.771 6.144 -28.435 1.00 65.38 1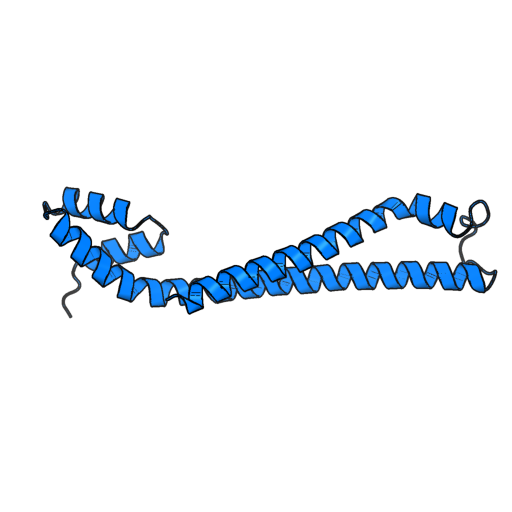07 GLY A C 1
ATOM 797 O O . GLY A 1 107 ? 12.547 6.037 -28.386 1.00 65.38 107 GLY A O 1
ATOM 798 N N . TRP A 1 108 ? 14.589 5.257 -27.867 1.00 65.25 108 TRP A N 1
ATOM 799 C CA . TRP A 1 108 ? 14.099 4.133 -27.077 1.00 65.25 108 TRP A CA 1
ATOM 800 C C . TRP A 1 108 ? 13.384 4.598 -25.797 1.00 65.25 108 TRP A C 1
ATOM 802 O O . TRP A 1 108 ? 12.301 4.099 -25.499 1.00 65.25 108 TRP A O 1
ATOM 812 N N . LEU A 1 109 ? 13.924 5.591 -25.078 1.00 66.25 109 LEU A N 1
ATOM 813 C CA . LEU A 1 109 ? 13.304 6.140 -23.864 1.00 66.25 109 LEU A CA 1
ATOM 814 C C . LEU A 1 109 ? 11.947 6.801 -24.147 1.00 66.25 109 LEU A C 1
ATOM 816 O O . LEU A 1 109 ? 11.024 6.672 -23.350 1.00 66.25 109 LEU A O 1
ATOM 820 N N . LEU A 1 110 ? 11.823 7.494 -25.284 1.00 68.94 110 LEU A N 1
ATOM 821 C CA . LEU A 1 110 ? 10.577 8.135 -25.713 1.00 68.94 110 LEU A CA 1
ATOM 822 C C . LEU A 1 110 ? 9.482 7.115 -26.053 1.00 68.94 110 LEU A C 1
ATOM 824 O O . LEU A 1 110 ? 8.325 7.338 -25.710 1.00 68.94 110 LEU A O 1
ATOM 828 N N . LEU A 1 111 ? 9.838 5.991 -26.683 1.00 67.56 111 LEU A N 1
ATOM 829 C CA . LEU A 1 111 ? 8.900 4.897 -26.977 1.00 67.56 111 LEU A CA 1
ATOM 830 C C . LEU A 1 111 ? 8.524 4.083 -25.731 1.00 67.56 111 LEU A C 1
ATOM 832 O O . LEU A 1 111 ? 7.444 3.511 -25.682 1.00 67.56 111 LEU A O 1
ATOM 836 N N . ASN A 1 112 ? 9.398 4.050 -24.722 1.00 67.12 112 ASN A N 1
ATOM 837 C CA . ASN A 1 112 ? 9.200 3.322 -23.468 1.00 67.12 112 ASN A CA 1
ATOM 838 C C . ASN A 1 112 ? 8.854 4.262 -22.302 1.00 67.12 112 ASN A C 1
ATOM 840 O O . ASN A 1 112 ? 9.068 3.919 -21.142 1.00 67.12 112 ASN A O 1
ATOM 844 N N . LEU A 1 113 ? 8.304 5.449 -22.578 1.00 70.56 113 LEU A N 1
ATOM 845 C CA . LEU A 1 113 ? 7.890 6.401 -21.541 1.00 70.56 113 LEU A CA 1
ATOM 846 C C . LEU A 1 113 ? 6.821 5.801 -20.604 1.00 70.56 113 LEU A C 1
ATOM 848 O O . LEU A 1 113 ? 6.750 6.159 -19.430 1.00 70.56 113 LEU A O 1
ATOM 852 N N . GLU A 1 114 ? 6.046 4.830 -21.094 1.00 68.56 114 GLU A N 1
ATOM 853 C CA . GLU A 1 114 ? 5.090 4.038 -20.307 1.00 68.56 114 GLU A CA 1
ATOM 854 C C . GLU A 1 114 ? 5.769 3.257 -19.166 1.00 68.56 114 GLU A C 1
ATOM 856 O O . GLU A 1 114 ? 5.238 3.191 -18.057 1.00 68.56 114 GLU A O 1
ATOM 861 N N . PHE A 1 115 ? 7.000 2.776 -19.377 1.00 66.56 115 PHE A N 1
ATOM 862 C CA . PHE A 1 115 ? 7.784 2.092 -18.345 1.00 66.56 115 PHE A CA 1
ATOM 863 C C . PHE A 1 115 ? 8.222 3.027 -17.207 1.00 66.56 115 PHE A C 1
ATOM 865 O O . PHE A 1 115 ? 8.452 2.575 -16.085 1.00 66.56 115 PHE A O 1
ATOM 872 N N . LEU A 1 116 ? 8.307 4.341 -17.450 1.00 69.12 116 LEU A N 1
ATOM 873 C CA . LEU A 1 116 ? 8.564 5.316 -16.386 1.00 69.12 116 LEU A CA 1
ATOM 874 C C . LEU A 1 116 ? 7.393 5.355 -15.388 1.00 69.12 116 LEU A C 1
ATOM 876 O O . LEU A 1 116 ? 7.604 5.497 -14.182 1.00 69.12 116 LEU A O 1
ATOM 880 N N . GLY A 1 117 ? 6.165 5.172 -15.887 1.00 72.75 117 GLY A N 1
ATOM 881 C CA . GLY A 1 117 ? 4.961 5.039 -15.071 1.00 72.75 117 GLY A CA 1
ATOM 882 C C . GLY A 1 117 ? 5.000 3.799 -14.179 1.00 72.75 117 GLY A C 1
ATOM 883 O O . GLY A 1 117 ? 4.689 3.891 -12.993 1.00 72.75 117 GLY A O 1
ATOM 884 N N . GLU A 1 118 ? 5.466 2.665 -14.705 1.00 68.94 118 GLU A N 1
ATOM 885 C CA . GLU A 1 118 ? 5.610 1.418 -13.941 1.00 68.94 118 GLU A CA 1
ATOM 886 C C . GLU A 1 118 ? 6.582 1.551 -12.763 1.00 68.94 118 GLU A C 1
ATOM 888 O O . GLU A 1 118 ? 6.299 1.062 -11.668 1.00 68.94 118 GLU A O 1
ATOM 893 N N . VAL A 1 119 ? 7.698 2.265 -12.944 1.00 69.94 119 VAL A N 1
ATOM 894 C CA . VAL A 1 119 ? 8.661 2.519 -11.860 1.00 69.94 119 VAL A CA 1
ATOM 895 C C . VAL A 1 119 ? 8.055 3.421 -10.789 1.00 69.94 119 VAL A C 1
ATOM 897 O O . VAL A 1 119 ? 8.186 3.131 -9.600 1.00 69.94 119 VAL A O 1
ATOM 900 N N . ILE A 1 120 ? 7.361 4.491 -11.186 1.00 78.88 120 ILE A N 1
ATOM 901 C CA . ILE A 1 120 ? 6.699 5.404 -10.244 1.00 78.88 120 ILE A CA 1
ATOM 902 C C . ILE A 1 120 ? 5.639 4.653 -9.430 1.00 78.88 120 ILE A C 1
ATOM 904 O O . ILE A 1 120 ? 5.599 4.782 -8.206 1.00 78.88 120 ILE A O 1
ATOM 908 N N . VAL A 1 121 ? 4.819 3.831 -10.088 1.00 77.62 121 VAL A N 1
ATOM 909 C CA . VAL A 1 121 ? 3.799 3.006 -9.427 1.00 77.62 121 VAL A CA 1
ATOM 910 C C . VAL A 1 121 ? 4.444 1.973 -8.503 1.00 77.62 121 VAL A C 1
ATOM 912 O O . VAL A 1 121 ? 4.010 1.832 -7.361 1.00 77.62 121 VAL A O 1
ATOM 915 N N . GLY A 1 122 ? 5.511 1.302 -8.942 1.00 73.19 122 GLY A N 1
ATOM 916 C CA . GLY A 1 122 ? 6.253 0.345 -8.122 1.00 73.19 122 GLY A CA 1
ATOM 917 C C . GLY A 1 122 ? 6.833 0.983 -6.856 1.00 73.19 122 GLY A C 1
ATOM 918 O O . GLY A 1 122 ? 6.649 0.459 -5.757 1.00 73.19 122 GLY A O 1
ATOM 919 N N . VAL A 1 123 ? 7.460 2.157 -6.978 1.00 78.62 123 VAL A N 1
ATOM 920 C CA . VAL A 1 123 ? 7.986 2.918 -5.832 1.00 78.62 123 VAL A CA 1
ATOM 921 C C . VAL A 1 123 ? 6.856 3.369 -4.905 1.00 78.62 123 VAL A C 1
ATOM 923 O O . VAL A 1 123 ? 6.971 3.217 -3.688 1.00 78.62 123 VAL A O 1
ATOM 926 N N . ALA A 1 124 ? 5.746 3.868 -5.454 1.00 81.50 124 ALA A N 1
ATOM 927 C CA . ALA A 1 124 ? 4.584 4.280 -4.669 1.00 81.50 124 ALA A CA 1
ATOM 928 C C . ALA A 1 124 ? 3.959 3.105 -3.898 1.00 81.50 124 ALA A C 1
ATOM 930 O O . ALA A 1 124 ? 3.603 3.260 -2.730 1.00 81.50 124 ALA A O 1
ATOM 931 N N . MET A 1 125 ? 3.876 1.920 -4.509 1.00 75.81 125 MET A N 1
ATOM 932 C CA . MET A 1 125 ? 3.395 0.696 -3.863 1.00 75.81 125 MET A CA 1
ATOM 933 C C . MET A 1 125 ? 4.303 0.248 -2.715 1.00 75.81 125 MET A C 1
ATOM 935 O O . MET A 1 125 ? 3.807 -0.069 -1.634 1.00 75.81 125 MET A O 1
ATOM 939 N N . VAL A 1 126 ? 5.624 0.265 -2.912 1.00 79.12 126 VAL A N 1
ATOM 940 C CA . VAL A 1 126 ? 6.591 -0.106 -1.867 1.00 79.12 126 VAL A CA 1
ATOM 941 C C . VAL A 1 126 ? 6.563 0.900 -0.713 1.00 79.12 126 VAL A C 1
ATOM 943 O O . VAL A 1 126 ? 6.490 0.499 0.450 1.00 79.12 126 VAL A O 1
ATOM 946 N N . ALA A 1 127 ? 6.557 2.201 -1.014 1.00 81.25 127 ALA A N 1
ATOM 947 C CA . ALA A 1 127 ? 6.485 3.253 -0.004 1.00 81.25 127 ALA A CA 1
ATOM 948 C C . ALA A 1 127 ? 5.158 3.210 0.771 1.00 81.25 127 ALA A C 1
ATOM 950 O O . ALA A 1 127 ? 5.156 3.243 2.002 1.00 81.25 127 ALA A O 1
ATOM 951 N N . GLY A 1 128 ? 4.031 3.071 0.068 1.00 76.38 128 GLY A N 1
ATOM 952 C CA . GLY A 1 128 ? 2.706 2.950 0.674 1.00 76.38 128 GLY A CA 1
ATOM 953 C C . GLY A 1 128 ? 2.573 1.706 1.554 1.00 76.38 128 GLY A C 1
ATOM 954 O O . GLY A 1 128 ? 2.062 1.797 2.670 1.00 76.38 128 GLY A O 1
ATOM 955 N N . GLY A 1 129 ? 3.096 0.562 1.100 1.00 73.38 129 GLY A N 1
ATOM 956 C CA . GLY A 1 129 ? 3.126 -0.679 1.876 1.00 73.38 129 GLY A CA 1
ATOM 957 C C . GLY A 1 129 ? 3.971 -0.566 3.147 1.00 73.38 129 GLY A C 1
ATOM 958 O O . GLY A 1 129 ? 3.520 -0.965 4.221 1.00 73.38 129 GLY A O 1
ATOM 959 N N . ALA A 1 130 ? 5.160 0.038 3.056 1.00 77.19 130 ALA A N 1
ATOM 960 C CA . ALA A 1 130 ? 6.042 0.247 4.205 1.00 77.19 130 ALA A CA 1
ATOM 961 C C . ALA A 1 130 ? 5.427 1.195 5.251 1.00 77.19 130 ALA A C 1
ATOM 963 O O . ALA A 1 130 ? 5.451 0.903 6.448 1.00 77.19 130 ALA A O 1
ATOM 964 N N . VAL A 1 131 ? 4.826 2.306 4.809 1.00 81.06 131 VAL A N 1
ATOM 965 C CA . VAL A 1 131 ? 4.148 3.263 5.700 1.00 81.06 131 VAL A CA 1
ATOM 966 C C . VAL A 1 131 ? 2.907 2.637 6.339 1.00 81.06 131 VAL A C 1
ATOM 968 O O . VAL A 1 131 ? 2.689 2.809 7.539 1.00 81.06 131 VAL A O 1
ATOM 971 N N . GLY A 1 132 ? 2.119 1.877 5.572 1.00 74.75 132 GLY A N 1
ATOM 972 C CA . GLY A 1 132 ? 0.955 1.152 6.083 1.00 74.75 132 GLY A CA 1
ATOM 973 C C . GLY A 1 132 ? 1.331 0.145 7.170 1.00 74.75 132 GLY A C 1
ATOM 974 O O . GLY A 1 132 ? 0.714 0.131 8.234 1.00 74.75 132 GLY A O 1
ATOM 975 N N . LEU A 1 133 ? 2.396 -0.631 6.950 1.00 74.81 133 LEU A N 1
ATOM 976 C CA . LEU A 1 133 ? 2.891 -1.601 7.925 1.00 74.81 133 LEU A CA 1
ATOM 977 C C . LEU A 1 133 ? 3.415 -0.923 9.201 1.00 74.81 133 LEU A C 1
ATOM 979 O O . LEU A 1 133 ? 3.106 -1.370 10.302 1.00 74.81 133 LEU A O 1
ATOM 983 N N . HIS A 1 134 ? 4.155 0.182 9.072 1.00 75.94 134 HIS A N 1
ATOM 984 C CA . HIS A 1 134 ? 4.666 0.931 10.223 1.00 75.94 134 HIS A CA 1
ATOM 985 C C . HIS A 1 134 ? 3.538 1.540 11.074 1.00 75.94 134 HIS A C 1
ATOM 987 O O . HIS A 1 134 ? 3.633 1.554 12.301 1.00 75.94 134 HIS A O 1
ATOM 993 N N . ARG A 1 135 ? 2.454 2.012 10.444 1.00 75.38 135 ARG A N 1
ATOM 994 C CA . ARG A 1 135 ? 1.291 2.567 11.155 1.00 75.38 135 ARG A CA 1
ATOM 995 C C . ARG A 1 135 ? 0.566 1.494 11.968 1.00 75.38 135 ARG A C 1
ATOM 997 O O . ARG A 1 135 ? 0.330 1.693 13.153 1.00 75.38 135 ARG A O 1
ATOM 1004 N N . VAL A 1 136 ? 0.332 0.335 11.353 1.00 71.69 136 VAL A N 1
ATOM 1005 C CA . VAL A 1 136 ? -0.273 -0.835 12.008 1.00 71.69 136 VAL A CA 1
ATOM 1006 C C . VAL A 1 136 ? 0.596 -1.336 13.166 1.00 71.69 136 VAL A C 1
ATOM 1008 O O . VAL A 1 136 ? 0.077 -1.647 14.232 1.00 71.69 136 VAL A O 1
ATOM 1011 N N . MET A 1 137 ? 1.923 -1.364 12.991 1.00 64.69 137 MET A N 1
ATOM 1012 C CA . MET A 1 137 ? 2.846 -1.815 14.036 1.00 64.69 137 MET A CA 1
ATOM 1013 C C . MET A 1 137 ? 2.892 -0.855 15.233 1.00 64.69 137 MET A C 1
ATOM 1015 O O . MET A 1 137 ? 2.990 -1.312 16.370 1.00 64.69 137 MET A O 1
ATOM 1019 N N . ARG A 1 138 ? 2.787 0.461 14.992 1.00 70.31 138 ARG A N 1
ATOM 1020 C CA . ARG A 1 138 ? 2.730 1.475 16.055 1.00 70.31 138 ARG A CA 1
ATOM 1021 C C . ARG A 1 138 ? 1.433 1.372 16.861 1.00 70.31 138 ARG A C 1
ATOM 1023 O O . ARG A 1 138 ? 1.491 1.384 18.082 1.00 70.31 138 ARG A O 1
ATOM 1030 N N . GLU A 1 139 ? 0.295 1.188 16.195 1.00 67.75 139 GLU A N 1
ATOM 1031 C CA . GLU A 1 139 ? -1.007 1.035 16.861 1.00 67.75 139 GLU A CA 1
ATOM 1032 C C . GLU A 1 139 ? -1.075 -0.223 17.744 1.00 67.75 139 GLU A C 1
ATOM 1034 O O . GLU A 1 139 ? -1.717 -0.205 18.787 1.00 67.75 139 GLU A O 1
ATOM 1039 N N . THR A 1 140 ? -0.364 -1.299 17.394 1.00 60.41 140 THR A N 1
ATOM 1040 C CA . THR A 1 140 ? -0.257 -2.490 18.259 1.00 60.41 140 THR A CA 1
ATOM 1041 C C . THR A 1 140 ? 0.722 -2.375 19.420 1.00 60.41 140 THR A C 1
ATOM 1043 O O . THR A 1 140 ? 0.710 -3.243 20.283 1.00 60.41 140 THR A O 1
ATOM 1046 N N . LEU A 1 141 ? 1.596 -1.367 19.428 1.00 53.59 141 LEU A N 1
ATOM 1047 C CA . LEU A 1 141 ? 2.602 -1.174 20.480 1.00 53.59 141 LEU A CA 1
ATOM 1048 C C . LEU A 1 141 ? 2.137 -0.182 21.559 1.00 53.59 141 LEU A C 1
ATOM 1050 O O . LEU A 1 141 ? 2.754 -0.102 22.616 1.00 53.59 141 LEU A O 1
ATOM 1054 N N . GLU A 1 142 ? 1.070 0.572 21.278 1.00 51.31 142 GLU A N 1
ATOM 1055 C CA . GLU A 1 142 ? 0.422 1.516 22.201 1.00 51.31 142 GLU A CA 1
ATOM 1056 C C . GLU A 1 142 ? -0.813 0.917 22.915 1.00 51.31 142 GLU A C 1
ATOM 1058 O O . GLU A 1 142 ? -1.437 1.606 23.722 1.00 51.31 142 GLU A O 1
ATOM 1063 N N . MET A 1 143 ? -1.143 -0.354 22.646 1.00 48.28 143 MET A N 1
ATOM 1064 C CA . MET A 1 143 ? -2.132 -1.166 23.379 1.00 48.28 143 MET A CA 1
ATOM 1065 C C . MET A 1 143 ? -1.437 -2.160 24.308 1.00 48.28 143 MET A C 1
ATOM 1067 O O . MET A 1 143 ? -1.964 -2.374 25.422 1.00 48.28 143 MET A O 1
#